Protein AF-A0A940V7H1-F1 (afdb_monomer)

Secondary structure (DSSP, 8-state):
-TTSS-TT---TT-HHHHHTTSHHHHHT-HHHHHHHHHHHHHHHHHHHHHHHHHHHHHT-GGGHHHHHHTTHHHHHHHHHHHHHHHHSHHHHHHTTTS---PPPP----

Foldseek 3Di:
DVVQADPVGDHPPDPVVVVCPDPVNLLPDPQNLLLLVQQLVVQLVVLVVVLVVLVVLVPDPVCVVVCVVVVSVVVSVVSVVVSVVSPDPVVSVVCRVPPGHRDDDPPDD

Mean predicted aligned error: 5.09 Å

Nearest PDB structures (foldseek):
  8e1u-assembly4_E-2  TM=9.907E-01  e=1.547E-07  Propionibacterium freudenreichii subsp. shermanii
  8e1u-assembly3_C  TM=9.940E-01  e=5.163E-07  Propionibacterium freudenreichii subsp. shermanii
  8e1u-assembly1_F-2  TM=9.970E-01  e=8.361E-07  Propionibacterium freudenreichii subsp. shermanii
  6k31-assembly1_A  TM=9.823E-01  e=6.978E-07  Actinomyces israelii
  8e1u-assembly3_D-2  TM=9.872E-01  e=8.361E-07  Propionibacterium freudenreichii subsp. shermanii

Solvent-accessible surface area (backbone atoms only — not comparable to full-atom values): 6320 Å² total; per-residue (Å²): 105,104,74,63,41,48,97,89,66,47,45,91,85,34,65,70,66,52,44,62,71,33,69,68,49,40,74,73,30,67,73,50,51,46,14,39,52,35,33,39,52,52,51,31,55,51,33,50,52,51,34,50,54,45,53,59,52,68,72,38,76,94,37,50,70,60,36,62,76,66,46,42,66,62,53,3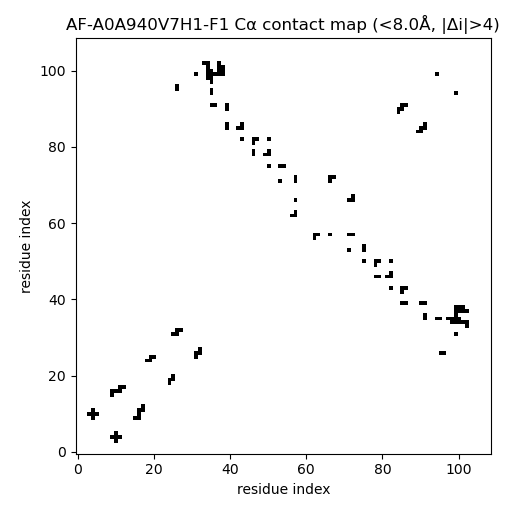9,54,52,37,50,53,49,31,54,47,44,68,32,68,67,46,56,59,68,42,66,93,58,90,52,30,84,65,75,77,81,71,90,126

Sequence (109 aa):
MARGRTSAGHGLHSEEVRYLFALESVLASDWYAARLDAKQRADAARSARGAAALGDFLRRPNNADVIARLGLAERHARTLVEQARVHSAAYRAGLVGTIGLQPLEEEDA

pLDDT: mean 93.4, std 10.11, range [35.78, 98.5]

Radius of gyration: 21.73 Å; Cα contacts (8 Å, |Δi|>4): 80; chains: 1; bounding box: 47×27×62 Å

Structure (mmCIF, N/CA/C/O backbone):
data_AF-A0A940V7H1-F1
#
_entry.id   AF-A0A940V7H1-F1
#
loop_
_atom_site.group_PDB
_atom_site.id
_atom_site.type_symbol
_atom_site.label_atom_id
_atom_site.label_alt_id
_atom_site.label_comp_id
_atom_site.label_asym_id
_atom_site.label_entity_id
_atom_site.label_seq_id
_atom_site.pdbx_PDB_ins_code
_atom_site.Cartn_x
_atom_site.Cartn_y
_atom_site.Cartn_z
_atom_site.occupancy
_atom_site.B_iso_or_equiv
_atom_site.auth_seq_id
_atom_site.auth_comp_id
_atom_site.auth_asym_id
_atom_site.auth_atom_id
_atom_site.pdbx_PDB_model_num
ATOM 1 N N . MET A 1 1 ? 16.185 12.287 -25.865 1.00 70.88 1 MET A N 1
ATOM 2 C CA . MET A 1 1 ? 16.166 13.354 -24.832 1.00 70.88 1 MET A CA 1
ATOM 3 C C . MET A 1 1 ? 17.572 13.563 -24.275 1.00 70.88 1 MET A C 1
ATOM 5 O O . MET A 1 1 ? 18.367 12.637 -24.397 1.00 70.88 1 MET A O 1
ATOM 9 N N . ALA A 1 2 ? 17.864 14.761 -23.740 1.00 86.31 2 ALA A N 1
ATOM 10 C CA . ALA A 1 2 ? 19.142 15.301 -23.220 1.00 86.31 2 ALA A CA 1
ATOM 11 C C . ALA A 1 2 ? 20.413 15.072 -24.070 1.00 86.31 2 ALA A C 1
ATOM 13 O O . ALA A 1 2 ? 21.060 16.031 -24.468 1.00 86.31 2 ALA A O 1
ATOM 14 N N . ARG A 1 3 ? 20.766 13.815 -24.360 1.00 89.19 3 ARG A N 1
ATOM 15 C CA . ARG A 1 3 ? 21.970 13.397 -25.104 1.00 89.19 3 ARG A CA 1
ATOM 16 C C . ARG A 1 3 ? 21.669 12.680 -26.426 1.00 89.19 3 ARG A C 1
ATOM 18 O O . ARG A 1 3 ? 22.580 12.240 -27.113 1.00 89.19 3 ARG A O 1
ATOM 25 N N . GLY A 1 4 ? 20.392 12.493 -26.764 1.00 90.50 4 GLY A N 1
ATOM 26 C CA . GLY A 1 4 ? 19.963 11.808 -27.996 1.00 90.50 4 GLY A CA 1
ATOM 27 C C . GLY A 1 4 ? 20.118 10.279 -27.981 1.00 90.50 4 GLY A C 1
ATOM 28 O O . GLY A 1 4 ? 19.539 9.613 -28.835 1.00 90.50 4 GLY A O 1
ATOM 29 N N . ARG A 1 5 ? 20.822 9.722 -26.989 1.00 92.19 5 ARG A N 1
ATOM 30 C CA . ARG A 1 5 ? 21.002 8.283 -26.749 1.00 92.19 5 ARG A CA 1
ATOM 31 C C . ARG A 1 5 ? 20.787 7.946 -25.273 1.00 92.19 5 ARG A C 1
ATOM 33 O O . ARG A 1 5 ? 20.912 8.826 -24.417 1.00 92.19 5 ARG A O 1
ATOM 40 N N . THR A 1 6 ? 20.468 6.687 -24.982 1.00 90.19 6 THR A N 1
ATOM 41 C CA . THR A 1 6 ? 20.459 6.148 -23.611 1.00 90.19 6 THR A CA 1
ATOM 42 C C . THR A 1 6 ? 21.889 6.003 -23.073 1.00 90.19 6 THR A C 1
ATOM 44 O O . THR A 1 6 ? 22.856 6.119 -23.828 1.00 90.19 6 THR A O 1
ATOM 47 N N . SER A 1 7 ? 22.051 5.731 -21.774 1.00 90.88 7 SER A N 1
ATOM 48 C CA . SER A 1 7 ? 23.362 5.413 -21.176 1.00 90.88 7 SER A CA 1
ATOM 49 C C . SER A 1 7 ? 24.013 4.172 -21.795 1.00 90.88 7 SER A C 1
ATOM 51 O O . SER A 1 7 ? 25.231 4.120 -21.910 1.00 90.88 7 SER A O 1
ATOM 53 N N . ALA A 1 8 ? 23.202 3.219 -22.257 1.00 91.19 8 ALA A N 1
ATOM 54 C CA . ALA A 1 8 ? 23.635 2.033 -22.995 1.00 91.19 8 ALA A CA 1
ATOM 55 C C . ALA A 1 8 ? 23.870 2.290 -24.503 1.00 91.19 8 ALA A C 1
ATOM 57 O O . ALA A 1 8 ? 24.163 1.367 -25.252 1.00 91.19 8 ALA A O 1
ATOM 58 N N . GLY A 1 9 ? 23.745 3.536 -24.977 1.00 92.94 9 GLY A N 1
ATOM 59 C CA . GLY A 1 9 ? 24.070 3.924 -26.356 1.00 92.94 9 GLY A CA 1
ATOM 60 C C . GLY A 1 9 ? 22.944 3.759 -27.386 1.00 92.94 9 GLY A C 1
ATOM 61 O O . GLY A 1 9 ? 23.123 4.153 -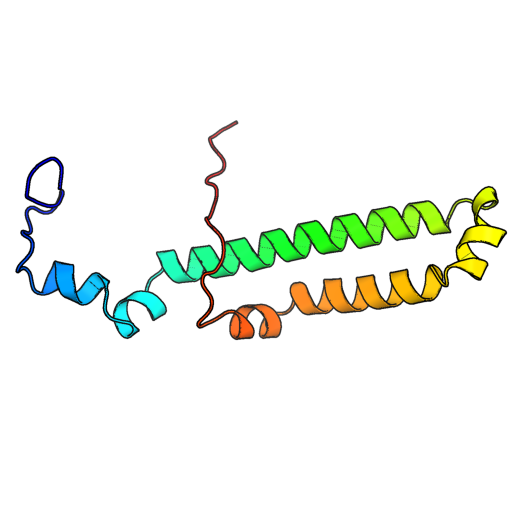28.546 1.00 92.94 9 GLY A O 1
ATOM 62 N N . HIS A 1 10 ? 21.776 3.256 -26.980 1.00 92.44 10 HIS A N 1
ATOM 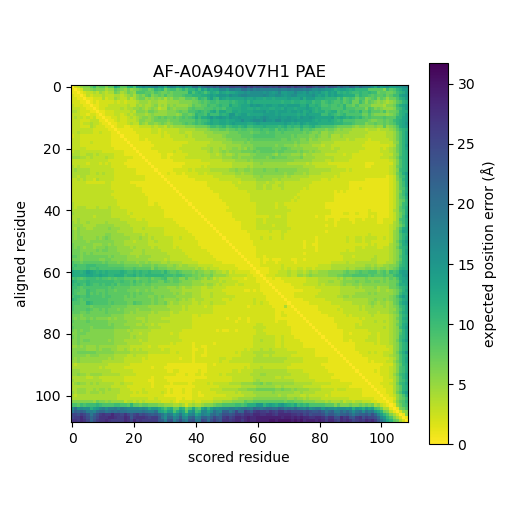63 C CA . HIS A 1 10 ? 20.629 3.050 -27.867 1.00 92.44 10 HIS A CA 1
ATOM 64 C C . HIS A 1 10 ? 19.951 4.369 -28.272 1.00 92.44 10 HIS A C 1
ATOM 66 O O . HIS A 1 10 ? 19.850 5.313 -27.483 1.00 92.44 10 HIS A O 1
ATOM 72 N N . GLY A 1 11 ? 19.474 4.423 -29.519 1.00 91.19 11 GLY A N 1
ATOM 73 C CA . GLY A 1 11 ? 18.660 5.518 -30.059 1.00 91.19 11 GLY A CA 1
ATOM 74 C C . GLY A 1 11 ? 17.154 5.230 -29.997 1.00 91.19 11 GLY A C 1
ATOM 75 O O . GLY A 1 11 ? 16.730 4.173 -29.548 1.00 91.19 11 GLY A O 1
ATOM 76 N N . LEU A 1 12 ? 16.329 6.155 -30.499 1.00 88.06 12 LEU A N 1
ATOM 77 C CA . LEU A 1 12 ? 14.858 6.051 -30.437 1.00 88.06 12 LEU A CA 1
ATOM 78 C C . LEU A 1 12 ? 14.265 4.875 -31.244 1.00 88.06 12 LEU A C 1
ATOM 80 O O . LEU A 1 12 ? 13.170 4.402 -30.949 1.00 88.06 12 LEU A O 1
ATOM 84 N N . HIS A 1 13 ? 14.972 4.419 -32.277 1.00 91.50 13 HIS A N 1
ATOM 85 C CA . HIS A 1 13 ? 14.535 3.324 -33.149 1.00 91.50 13 HIS A CA 1
ATOM 86 C C . HIS A 1 13 ? 15.075 1.951 -32.724 1.00 91.50 13 HIS A C 1
ATOM 88 O O . HIS A 1 13 ? 14.839 0.981 -33.431 1.00 91.50 13 HIS A O 1
ATOM 94 N N . SER A 1 14 ? 15.787 1.864 -31.596 1.00 94.31 14 SER A N 1
ATOM 95 C CA . SER A 1 14 ? 16.240 0.582 -31.049 1.00 94.31 14 SER A CA 1
ATOM 96 C C . SER A 1 14 ? 15.040 -0.258 -30.612 1.00 94.31 14 SER A C 1
ATOM 98 O O . SER A 1 14 ? 14.150 0.230 -29.908 1.00 94.31 14 SER A O 1
ATOM 100 N N . GLU A 1 15 ? 15.020 -1.517 -31.045 1.00 94.75 15 GLU A N 1
ATOM 101 C CA . GLU A 1 15 ? 13.990 -2.485 -30.666 1.00 94.75 15 GLU A CA 1
ATOM 102 C C . GLU A 1 15 ? 14.036 -2.762 -29.165 1.00 94.75 15 GLU A C 1
ATOM 104 O O . GLU A 1 15 ? 12.991 -2.828 -28.525 1.00 94.75 15 GLU A O 1
ATOM 109 N N . GLU A 1 16 ? 15.235 -2.795 -28.583 1.00 91.25 16 GLU A N 1
ATOM 110 C CA . GLU A 1 16 ? 15.453 -2.970 -27.150 1.00 91.25 16 GLU A CA 1
ATOM 111 C C . GLU A 1 16 ? 14.783 -1.847 -26.354 1.00 91.25 16 GLU A C 1
ATOM 113 O O . GLU A 1 16 ? 14.027 -2.110 -25.422 1.00 91.25 16 GLU A O 1
ATOM 118 N N . VAL A 1 17 ? 14.986 -0.586 -26.760 1.00 92.06 17 VAL A N 1
ATOM 119 C CA . VAL A 1 17 ? 14.347 0.565 -26.101 1.00 92.06 17 VAL A CA 1
ATOM 120 C C . VAL A 1 17 ? 12.83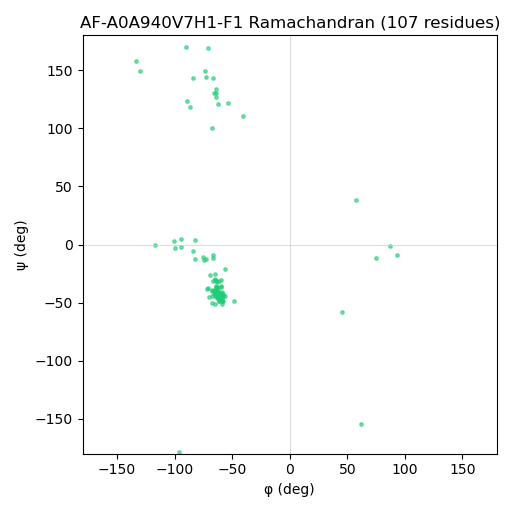3 0.521 -26.257 1.00 92.06 17 VAL A C 1
ATOM 122 O O . VAL A 1 17 ? 12.126 0.858 -25.314 1.00 92.06 17 VAL A O 1
ATOM 125 N N . ARG A 1 18 ? 12.316 0.109 -27.419 1.00 94.31 18 ARG A N 1
ATOM 126 C CA . ARG A 1 18 ? 10.868 -0.012 -27.647 1.00 94.31 18 ARG A CA 1
ATOM 127 C C . ARG A 1 18 ? 10.248 -1.131 -26.819 1.00 94.31 18 ARG A C 1
ATOM 129 O O . ARG A 1 18 ? 9.157 -0.943 -26.285 1.00 94.31 18 ARG A O 1
ATOM 136 N N . TYR A 1 19 ? 10.947 -2.253 -26.681 1.00 95.38 19 TYR A N 1
ATOM 137 C CA . TYR A 1 19 ? 10.472 -3.407 -25.928 1.00 95.38 19 TYR A CA 1
ATOM 138 C C . TYR A 1 19 ? 10.309 -3.103 -24.435 1.00 95.38 19 TYR A C 1
ATOM 140 O O . TYR A 1 19 ? 9.365 -3.598 -23.832 1.00 95.38 19 TYR A O 1
ATOM 148 N N . LEU A 1 20 ? 11.112 -2.197 -23.859 1.00 93.81 20 LEU A N 1
ATOM 149 C CA . LEU A 1 20 ? 10.937 -1.732 -22.470 1.00 93.81 20 LEU A CA 1
ATOM 150 C C . LEU A 1 20 ? 9.542 -1.144 -22.177 1.00 93.81 20 LEU A C 1
ATOM 152 O O . LEU A 1 20 ? 9.139 -1.074 -21.018 1.00 93.81 20 LEU A O 1
ATOM 156 N N . PHE A 1 21 ? 8.815 -0.709 -23.211 1.00 94.62 21 PHE A N 1
ATOM 157 C CA . PHE A 1 21 ? 7.463 -0.155 -23.103 1.00 94.62 21 PHE A CA 1
ATOM 158 C C . PHE A 1 21 ? 6.366 -1.173 -23.450 1.00 94.62 21 PHE A C 1
ATOM 160 O O . PHE A 1 21 ? 5.184 -0.841 -23.352 1.00 94.62 21 PHE A O 1
ATOM 167 N N . ALA A 1 22 ? 6.727 -2.393 -23.859 1.00 96.56 22 ALA A N 1
ATOM 168 C CA . ALA A 1 22 ? 5.767 -3.468 -24.070 1.00 96.56 22 ALA A CA 1
ATOM 169 C C . ALA A 1 22 ? 5.142 -3.886 -22.734 1.00 96.56 22 ALA A C 1
ATOM 171 O O . ALA A 1 22 ? 5.818 -3.924 -21.702 1.00 96.56 22 ALA A O 1
ATOM 172 N N . LEU A 1 23 ? 3.851 -4.222 -22.751 1.00 96.50 23 LEU A N 1
ATOM 173 C CA . LEU A 1 23 ? 3.113 -4.591 -21.542 1.00 96.50 23 LEU A CA 1
ATOM 174 C C . LEU A 1 23 ? 3.769 -5.783 -20.836 1.00 96.50 23 LEU A C 1
ATOM 176 O O . LEU A 1 23 ? 3.935 -5.775 -19.620 1.00 96.50 23 LEU A O 1
ATOM 180 N N . GLU A 1 24 ? 4.183 -6.778 -21.610 1.00 96.81 24 GLU A N 1
ATOM 181 C CA . GLU A 1 24 ? 4.846 -7.991 -21.147 1.00 96.81 24 GLU A CA 1
ATOM 182 C C . GLU A 1 24 ? 6.169 -7.657 -20.454 1.00 96.81 24 GLU A C 1
ATOM 184 O O . GLU A 1 24 ? 6.436 -8.151 -19.359 1.00 96.81 24 GLU A O 1
ATOM 189 N N . SER A 1 25 ? 6.962 -6.759 -21.051 1.00 97.00 25 SER A N 1
ATOM 190 C CA . SER A 1 25 ? 8.221 -6.303 -20.460 1.00 97.00 25 SER A CA 1
ATOM 191 C C . SER A 1 25 ? 7.994 -5.552 -19.152 1.00 97.00 25 SER A C 1
ATOM 193 O O . SER A 1 25 ? 8.786 -5.706 -18.226 1.00 97.00 25 SER A O 1
ATOM 195 N N . VAL A 1 26 ? 6.938 -4.739 -19.057 1.00 97.31 26 VAL A N 1
ATOM 196 C CA . VAL A 1 26 ? 6.601 -4.012 -17.826 1.00 97.31 26 VAL A CA 1
ATOM 197 C C . VAL A 1 26 ? 6.163 -4.989 -16.736 1.00 97.31 26 VAL A C 1
ATOM 199 O O . VAL A 1 26 ? 6.707 -4.952 -15.635 1.00 97.31 26 VAL A O 1
ATOM 202 N N . LEU A 1 27 ? 5.223 -5.890 -17.035 1.00 97.25 27 LEU A N 1
ATOM 203 C CA . LEU A 1 27 ? 4.679 -6.838 -16.059 1.00 97.25 27 LEU A CA 1
ATOM 204 C C . LEU A 1 27 ? 5.734 -7.816 -15.525 1.00 97.25 27 LEU A C 1
ATOM 206 O O . LEU A 1 27 ? 5.654 -8.203 -14.361 1.00 97.25 27 LEU A O 1
ATOM 210 N N . ALA A 1 28 ? 6.716 -8.187 -16.349 1.00 96.81 28 ALA A N 1
ATOM 211 C CA . ALA A 1 28 ? 7.814 -9.073 -15.967 1.00 96.81 28 ALA A CA 1
ATOM 212 C C . ALA A 1 28 ? 8.984 -8.357 -15.265 1.00 96.81 28 ALA A C 1
ATOM 214 O O . ALA A 1 28 ? 9.931 -9.015 -14.845 1.00 96.81 28 ALA A O 1
ATOM 215 N N . SER A 1 29 ? 8.960 -7.025 -15.168 1.00 97.12 29 SER A N 1
AT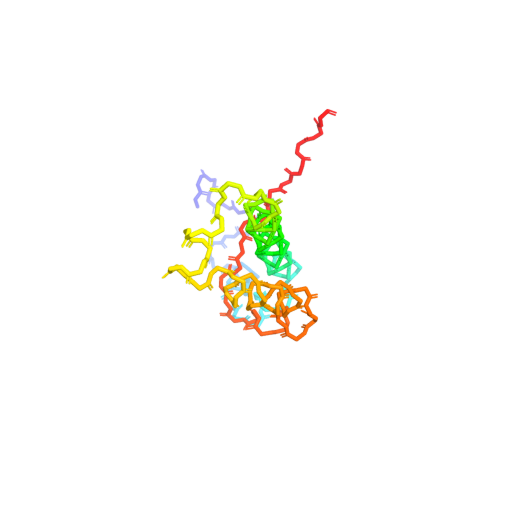OM 216 C CA . SER A 1 29 ? 10.091 -6.258 -14.644 1.00 97.12 29 SER A CA 1
ATOM 217 C C . SER A 1 29 ? 10.120 -6.163 -13.117 1.00 97.12 29 SER A C 1
ATOM 219 O O . SER A 1 29 ? 9.098 -5.944 -12.459 1.00 97.12 29 SER A O 1
ATOM 221 N N . ASP A 1 30 ? 11.330 -6.202 -12.556 1.00 97.25 30 ASP A N 1
ATOM 222 C CA . ASP A 1 30 ? 11.551 -6.026 -11.117 1.00 97.25 30 ASP A CA 1
ATOM 223 C C . ASP A 1 30 ? 11.135 -4.633 -10.633 1.00 97.25 30 ASP A C 1
ATOM 225 O O . ASP A 1 30 ? 10.565 -4.484 -9.551 1.00 97.25 30 ASP A O 1
ATOM 229 N N . TRP A 1 31 ? 11.356 -3.593 -11.449 1.00 96.56 31 TRP A N 1
ATOM 230 C CA . TRP A 1 31 ? 10.968 -2.228 -11.088 1.00 96.56 31 TRP A CA 1
ATOM 231 C C . TRP A 1 31 ? 9.448 -2.098 -10.942 1.00 96.56 31 TRP A C 1
ATOM 233 O O . TRP A 1 31 ? 8.972 -1.374 -10.065 1.00 96.56 31 TRP A O 1
ATOM 243 N N . TYR A 1 32 ? 8.668 -2.810 -11.761 1.00 98.00 32 TYR A N 1
ATOM 244 C CA . TYR A 1 32 ? 7.215 -2.829 -11.639 1.00 98.00 32 TYR A CA 1
ATOM 245 C C . TYR A 1 32 ? 6.779 -3.589 -10.385 1.00 98.00 32 TYR A C 1
ATOM 247 O O . TYR A 1 32 ? 5.964 -3.077 -9.612 1.00 98.00 32 TYR A O 1
ATOM 255 N N . ALA A 1 33 ? 7.371 -4.759 -10.123 1.00 97.81 33 ALA A N 1
ATOM 256 C CA . ALA A 1 33 ? 7.122 -5.516 -8.898 1.00 97.81 33 ALA A CA 1
ATOM 257 C C . ALA A 1 33 ? 7.405 -4.675 -7.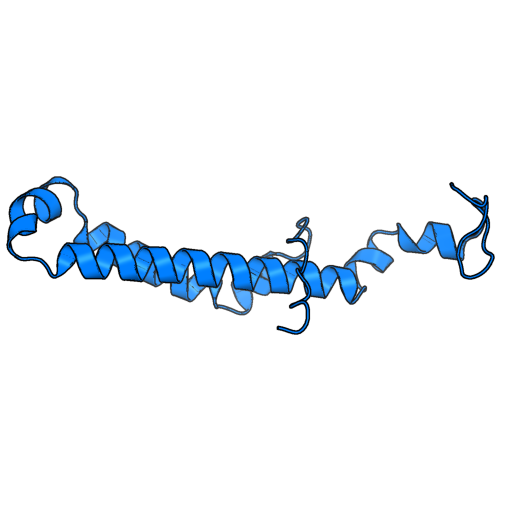638 1.00 97.81 33 ALA A C 1
ATOM 259 O O . ALA A 1 33 ? 6.549 -4.591 -6.752 1.00 97.81 33 ALA A O 1
ATOM 260 N N . ALA A 1 34 ? 8.525 -3.945 -7.614 1.00 97.94 34 ALA A N 1
ATOM 261 C CA . ALA A 1 34 ? 8.895 -3.054 -6.517 1.00 97.94 34 ALA A CA 1
ATOM 262 C C . ALA A 1 34 ? 7.855 -1.947 -6.272 1.00 97.94 34 ALA A C 1
ATOM 264 O O . ALA A 1 34 ? 7.569 -1.609 -5.120 1.00 97.94 34 ALA A O 1
ATOM 265 N N . ARG A 1 35 ? 7.233 -1.405 -7.332 1.00 98.12 35 ARG A N 1
ATOM 266 C CA . ARG A 1 35 ? 6.154 -0.407 -7.203 1.00 98.12 35 ARG A CA 1
ATOM 267 C C . ARG A 1 35 ? 4.911 -0.977 -6.539 1.00 98.12 35 ARG A C 1
ATOM 269 O O . ARG A 1 35 ? 4.249 -0.296 -5.751 1.00 98.12 35 ARG A O 1
ATOM 276 N N . LEU A 1 36 ? 4.554 -2.208 -6.878 1.00 98.50 36 LEU A N 1
ATOM 277 C CA . LEU A 1 36 ? 3.396 -2.866 -6.290 1.00 98.50 36 LEU A CA 1
ATOM 278 C C . LEU A 1 36 ? 3.659 -3.243 -4.821 1.00 98.50 36 LEU A C 1
ATOM 280 O O . LEU A 1 36 ? 2.776 -3.070 -3.980 1.00 98.50 36 LEU A O 1
ATOM 284 N N . ASP A 1 37 ? 4.883 -3.661 -4.488 1.00 97.88 37 ASP A N 1
ATOM 285 C CA . ASP A 1 37 ? 5.289 -3.906 -3.098 1.00 97.88 37 ASP A CA 1
ATOM 286 C C . ASP A 1 37 ? 5.271 -2.609 -2.280 1.00 97.88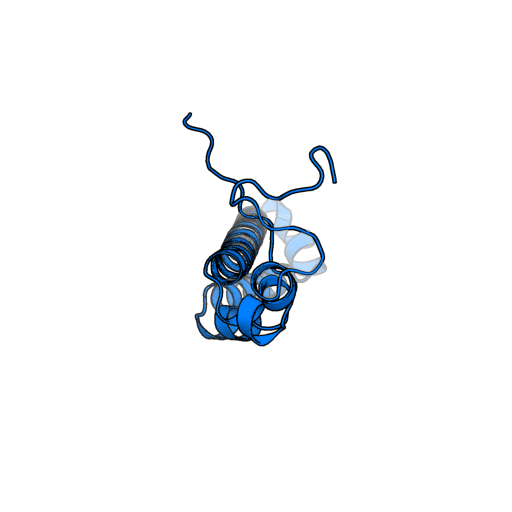 37 ASP A C 1
ATOM 288 O O . ASP A 1 37 ? 4.738 -2.572 -1.169 1.00 97.88 37 ASP A O 1
ATOM 292 N N . ALA A 1 38 ? 5.791 -1.512 -2.843 1.00 97.88 38 ALA A N 1
ATOM 293 C CA . ALA A 1 38 ? 5.737 -0.194 -2.218 1.00 97.88 38 ALA A CA 1
ATOM 294 C C . ALA A 1 38 ? 4.289 0.245 -1.954 1.00 97.88 38 ALA A C 1
ATOM 296 O O . ALA A 1 38 ? 3.984 0.763 -0.877 1.00 97.88 38 ALA A O 1
ATOM 297 N N . LYS A 1 39 ? 3.371 -0.019 -2.896 1.00 98.00 39 LYS A N 1
ATOM 298 C CA . LYS A 1 39 ? 1.942 0.272 -2.727 1.00 98.00 39 LYS A CA 1
ATOM 299 C C . LYS A 1 39 ? 1.345 -0.509 -1.561 1.00 98.00 39 LYS A C 1
ATOM 301 O O . LYS A 1 39 ? 0.687 0.093 -0.713 1.00 98.00 39 LYS A O 1
ATOM 306 N N . GLN A 1 40 ? 1.603 -1.815 -1.494 1.00 98.19 40 GLN A N 1
ATOM 307 C CA . GLN A 1 40 ? 1.120 -2.645 -0.394 1.00 98.19 40 GLN A CA 1
ATOM 308 C C . GLN A 1 40 ? 1.667 -2.166 0.955 1.00 98.19 40 GLN A C 1
ATOM 310 O O . GLN A 1 40 ? 0.887 -1.992 1.890 1.00 98.19 40 GLN A O 1
ATOM 315 N N . ARG A 1 41 ? 2.977 -1.895 1.057 1.00 97.06 41 ARG A N 1
ATOM 316 C CA . ARG A 1 41 ? 3.600 -1.387 2.292 1.00 97.06 41 ARG A CA 1
ATOM 317 C C . ARG A 1 41 ? 2.983 -0.065 2.745 1.00 97.06 41 ARG A C 1
ATOM 319 O O . ARG A 1 41 ? 2.662 0.092 3.921 1.00 97.06 41 ARG A O 1
ATOM 326 N N . ALA A 1 42 ? 2.773 0.873 1.823 1.00 96.62 42 ALA A N 1
ATOM 327 C CA . ALA A 1 42 ? 2.172 2.164 2.142 1.00 96.62 42 ALA A CA 1
ATOM 328 C C . ALA A 1 42 ? 0.720 2.031 2.625 1.00 96.62 42 ALA A C 1
ATOM 330 O O . ALA A 1 42 ? 0.333 2.670 3.609 1.00 96.62 42 ALA A O 1
ATOM 331 N N . ASP A 1 43 ? -0.077 1.178 1.976 1.00 97.31 43 ASP A N 1
ATOM 332 C CA . ASP A 1 43 ? -1.453 0.908 2.397 1.00 97.31 43 ASP A CA 1
ATOM 333 C C . ASP A 1 43 ? -1.497 0.215 3.762 1.00 97.31 43 ASP A C 1
ATOM 335 O O . ASP A 1 43 ? -2.295 0.594 4.623 1.00 97.31 43 ASP A O 1
ATOM 339 N N . ALA A 1 44 ? -0.612 -0.761 3.984 1.00 96.25 44 ALA A N 1
ATOM 340 C CA . ALA A 1 44 ? -0.474 -1.474 5.246 1.00 96.25 44 ALA A CA 1
ATOM 341 C C . ALA A 1 44 ? -0.155 -0.491 6.377 1.00 96.25 44 ALA A C 1
ATOM 343 O O . ALA A 1 44 ? -0.899 -0.420 7.358 1.00 96.25 44 ALA A O 1
ATOM 344 N N . ALA A 1 45 ? 0.862 0.352 6.188 1.00 95.94 45 ALA A N 1
ATOM 345 C CA . ALA A 1 45 ? 1.253 1.372 7.153 1.00 95.94 45 ALA A CA 1
ATOM 346 C C . ALA A 1 45 ? 0.123 2.380 7.420 1.00 95.94 45 ALA A C 1
ATOM 348 O O . ALA A 1 45 ? -0.139 2.741 8.569 1.00 95.94 45 ALA A O 1
ATOM 349 N N . ARG A 1 46 ? -0.588 2.828 6.376 1.00 95.88 46 ARG A N 1
ATOM 350 C CA . ARG A 1 46 ? -1.733 3.737 6.524 1.00 95.88 46 ARG A CA 1
ATOM 351 C C . ARG A 1 46 ? -2.875 3.091 7.309 1.00 95.88 46 ARG A C 1
ATOM 353 O O . ARG A 1 46 ? -3.427 3.740 8.197 1.00 95.88 46 ARG A O 1
ATOM 360 N N . SER A 1 47 ? -3.231 1.847 6.989 1.00 96.12 47 SER A N 1
ATOM 361 C CA . SER A 1 47 ? -4.314 1.125 7.669 1.00 96.12 47 SER A CA 1
ATOM 362 C C . SER A 1 47 ? -3.988 0.874 9.142 1.00 96.12 47 SER A C 1
ATOM 364 O O . SER A 1 47 ? -4.825 1.160 9.994 1.00 96.12 47 SER A O 1
ATOM 366 N N . ALA A 1 48 ? -2.748 0.478 9.450 1.00 95.38 48 ALA A N 1
ATOM 367 C CA . ALA A 1 48 ? -2.278 0.258 10.814 1.00 95.38 48 ALA A CA 1
ATOM 368 C C . ALA A 1 48 ? -2.333 1.542 11.655 1.00 95.38 48 ALA A C 1
ATOM 370 O O . ALA A 1 48 ? -2.833 1.520 12.778 1.00 95.38 48 ALA A O 1
ATOM 371 N N . ARG A 1 49 ? -1.908 2.688 11.097 1.00 96.12 49 ARG A N 1
ATOM 372 C CA . ARG A 1 49 ? -2.055 3.993 11.771 1.00 96.12 49 ARG A CA 1
ATOM 373 C C . ARG A 1 49 ? -3.519 4.337 12.048 1.00 96.12 49 ARG A C 1
ATOM 375 O O . ARG A 1 49 ? -3.832 4.836 13.124 1.00 96.12 49 ARG A O 1
ATOM 382 N N . GLY A 1 50 ? -4.414 4.065 11.097 1.00 95.31 50 GLY A N 1
ATOM 383 C CA . GLY A 1 50 ? -5.851 4.290 11.265 1.00 95.31 50 GLY A CA 1
ATOM 384 C C . GLY A 1 50 ? -6.471 3.407 12.351 1.00 95.31 50 GLY A C 1
ATOM 385 O O . GLY A 1 50 ? -7.225 3.907 13.186 1.00 95.31 50 GLY A O 1
ATOM 386 N N . ALA A 1 51 ? -6.118 2.119 12.370 1.00 95.69 51 ALA A N 1
ATOM 387 C CA . ALA A 1 51 ? -6.555 1.176 13.396 1.00 95.69 51 ALA A CA 1
ATOM 388 C C . ALA A 1 51 ? -6.068 1.605 14.785 1.00 95.69 51 ALA A C 1
ATOM 390 O O . ALA A 1 51 ? -6.878 1.715 15.701 1.00 95.69 51 ALA A O 1
ATOM 391 N N . ALA A 1 52 ? -4.780 1.938 14.920 1.00 96.12 52 ALA A N 1
ATOM 392 C CA . ALA A 1 52 ? -4.204 2.413 16.175 1.00 96.12 52 ALA A CA 1
ATOM 393 C C . ALA A 1 52 ? -4.902 3.686 16.678 1.00 96.12 52 ALA A C 1
ATOM 395 O O . ALA A 1 52 ? -5.356 3.726 17.817 1.00 96.12 52 ALA A O 1
ATOM 396 N N . ALA A 1 53 ? -5.084 4.693 15.816 1.00 95.94 53 ALA A N 1
ATOM 397 C CA . ALA A 1 53 ? -5.743 5.943 16.195 1.00 95.94 53 ALA A CA 1
ATOM 398 C C . ALA A 1 53 ? -7.198 5.734 16.657 1.00 95.94 53 ALA A C 1
ATOM 400 O O . ALA A 1 53 ? -7.628 6.330 17.647 1.00 95.94 53 ALA A O 1
ATOM 401 N N . LEU A 1 54 ? -7.959 4.875 15.970 1.00 95.88 54 LEU A N 1
ATOM 402 C CA . LEU A 1 54 ? -9.318 4.523 16.390 1.00 95.88 54 LEU A CA 1
ATOM 403 C C . LEU A 1 54 ? -9.314 3.731 17.700 1.00 95.88 54 LEU A C 1
ATOM 405 O O . LEU A 1 54 ? -10.093 4.050 18.595 1.00 95.88 54 LEU A O 1
ATOM 409 N N . GLY A 1 55 ? -8.424 2.749 17.847 1.00 96.25 55 GLY A N 1
ATOM 410 C CA . GLY A 1 55 ? -8.269 1.984 19.082 1.00 96.25 55 GLY A CA 1
ATOM 411 C C . GLY A 1 55 ? -7.932 2.878 20.276 1.00 96.25 55 GLY A C 1
ATOM 412 O O . GLY A 1 55 ? -8.526 2.737 21.342 1.00 96.25 55 GLY A O 1
ATOM 413 N N . ASP A 1 56 ? -7.034 3.844 20.093 1.00 96.88 56 ASP A N 1
ATOM 414 C CA . ASP A 1 56 ? -6.661 4.825 21.113 1.00 96.88 56 ASP A CA 1
ATOM 415 C C . ASP A 1 56 ? -7.836 5.720 21.502 1.00 96.88 56 ASP A C 1
ATOM 417 O O . ASP A 1 56 ? -8.021 6.013 22.683 1.00 96.88 56 ASP A O 1
ATOM 421 N N . PHE A 1 57 ? -8.647 6.139 20.528 1.00 96.62 57 PHE A N 1
ATOM 422 C CA . PHE A 1 57 ? -9.848 6.931 20.779 1.00 96.62 57 PHE A CA 1
ATOM 423 C C . PHE A 1 57 ? -10.908 6.135 21.553 1.00 96.62 57 PHE A C 1
ATOM 425 O O . PHE A 1 57 ? -11.529 6.682 22.466 1.00 96.62 57 PHE A O 1
ATOM 432 N N . LEU A 1 58 ? -11.085 4.851 21.219 1.00 96.00 58 LEU A N 1
ATOM 433 C CA . LEU A 1 58 ? -12.060 3.955 21.847 1.00 96.00 58 LEU A CA 1
ATOM 434 C C . LEU A 1 58 ? -11.747 3.645 23.316 1.00 96.00 58 LEU A C 1
ATOM 436 O O . LEU A 1 58 ? -12.666 3.445 24.103 1.00 96.00 58 LEU A O 1
ATOM 440 N N . ARG A 1 59 ? -10.465 3.607 23.701 1.00 96.00 59 ARG A N 1
ATOM 441 C CA . ARG A 1 59 ? -10.052 3.285 25.080 1.00 96.00 59 ARG A CA 1
ATOM 442 C C . ARG A 1 59 ? -10.278 4.419 26.080 1.00 96.00 59 ARG A C 1
ATOM 444 O O . ARG A 1 59 ? -10.131 4.196 27.279 1.00 96.00 59 ARG A O 1
ATOM 451 N N . ARG A 1 60 ? -10.596 5.636 25.625 1.00 96.31 60 ARG A N 1
ATOM 452 C CA . ARG A 1 60 ? -10.783 6.778 26.528 1.00 96.31 60 ARG A CA 1
ATOM 453 C C . ARG A 1 60 ? -12.231 6.806 27.037 1.00 96.31 60 ARG A C 1
ATOM 455 O O . ARG A 1 60 ? -13.143 6.975 26.229 1.00 96.31 60 ARG A O 1
ATOM 462 N N . PRO A 1 61 ? -12.471 6.687 28.355 1.00 91.75 61 PRO A N 1
ATOM 463 C CA . PRO A 1 61 ? -13.828 6.578 28.896 1.00 91.75 61 PRO A CA 1
ATOM 464 C C . PRO A 1 61 ? -14.667 7.843 28.669 1.00 91.75 61 PRO A C 1
ATOM 466 O O . PRO A 1 61 ? -15.874 7.756 28.474 1.00 91.75 61 PRO A O 1
ATOM 469 N N . ASN A 1 62 ? -14.032 9.017 28.605 1.00 95.94 62 ASN A N 1
ATOM 470 C CA . ASN A 1 62 ? -14.693 10.292 28.306 1.00 95.94 62 ASN A CA 1
ATOM 471 C C . ASN A 1 62 ? -15.246 10.393 26.870 1.00 95.94 62 ASN A C 1
ATOM 473 O O . ASN A 1 62 ? -15.966 11.339 26.566 1.00 95.94 62 ASN A O 1
ATOM 477 N N . ASN A 1 63 ? -14.927 9.439 25.993 1.00 95.88 63 ASN A N 1
ATOM 478 C CA . ASN A 1 63 ? -15.421 9.408 24.621 1.00 95.88 63 ASN A CA 1
ATOM 479 C C . ASN A 1 63 ? -16.684 8.545 24.451 1.00 95.88 63 ASN A C 1
ATOM 481 O O . ASN A 1 63 ? -17.192 8.478 23.333 1.00 95.88 63 ASN A O 1
ATOM 485 N N . ALA A 1 64 ? -17.192 7.889 25.504 1.00 94.56 64 ALA A N 1
ATOM 486 C CA . ALA A 1 64 ? -18.261 6.883 25.418 1.00 94.56 64 ALA A CA 1
ATOM 487 C C . ALA A 1 64 ? -19.479 7.334 24.585 1.00 94.56 64 ALA A C 1
ATOM 489 O O . ALA A 1 64 ? -19.881 6.631 23.655 1.00 94.56 64 ALA A O 1
ATOM 490 N N . ASP A 1 65 ? -19.993 8.540 24.834 1.00 96.38 65 ASP A N 1
ATOM 491 C CA . ASP A 1 65 ? -21.149 9.088 24.112 1.00 96.38 65 ASP A CA 1
ATOM 492 C C . ASP A 1 65 ? -20.870 9.266 22.614 1.00 96.38 65 ASP A C 1
ATOM 494 O O . ASP A 1 65 ? -21.695 8.949 21.755 1.00 96.38 65 ASP A O 1
ATOM 498 N N . VAL A 1 66 ? -19.674 9.750 22.272 1.00 96.06 66 VAL A N 1
ATOM 499 C CA . VAL A 1 66 ? -19.255 9.958 20.880 1.00 96.06 66 VAL A CA 1
ATOM 500 C C . VAL A 1 66 ? -19.003 8.621 20.186 1.00 96.06 66 VAL A C 1
ATOM 502 O O . VAL A 1 66 ? -19.366 8.462 19.020 1.00 96.06 66 VAL A O 1
ATOM 505 N N . ILE A 1 67 ? -18.419 7.654 20.899 1.00 96.88 67 ILE A N 1
ATOM 506 C CA . ILE A 1 67 ? -18.170 6.294 20.411 1.00 96.88 67 ILE A CA 1
ATOM 507 C C . ILE A 1 67 ? -19.484 5.627 20.013 1.00 96.88 67 ILE A C 1
ATOM 509 O O . ILE A 1 67 ? -19.570 5.094 18.904 1.00 96.88 67 ILE A O 1
ATOM 513 N N . ALA A 1 68 ? -20.495 5.697 20.885 1.00 95.81 68 ALA A N 1
ATOM 514 C CA . ALA A 1 68 ? -21.819 5.147 20.626 1.00 95.81 68 ALA A CA 1
ATOM 515 C C . ALA A 1 68 ? -22.511 5.884 19.471 1.00 95.81 68 ALA A C 1
ATOM 517 O O . ALA A 1 68 ? -22.919 5.255 18.495 1.00 95.81 68 ALA A O 1
ATOM 518 N N . ARG A 1 69 ? -22.562 7.223 19.523 1.00 97.25 69 ARG A N 1
ATOM 519 C CA . ARG A 1 69 ? -23.242 8.053 18.514 1.00 97.25 69 ARG A CA 1
ATOM 520 C C . ARG A 1 69 ? -22.688 7.872 17.100 1.00 97.25 69 ARG A C 1
ATOM 522 O O . ARG A 1 69 ? -23.444 7.958 16.139 1.00 97.25 69 ARG A O 1
ATOM 529 N N . LEU A 1 70 ? -21.379 7.662 16.962 1.00 96.44 70 LEU A N 1
ATOM 530 C CA . LEU A 1 70 ? -20.713 7.528 15.662 1.00 96.44 70 LEU A CA 1
ATOM 531 C C . LEU A 1 70 ? -20.426 6.069 15.262 1.00 96.44 70 LEU A C 1
ATOM 533 O O . LEU A 1 70 ? -19.775 5.846 14.237 1.00 96.44 70 LEU A O 1
ATOM 537 N N . GLY A 1 71 ? -20.848 5.083 16.063 1.00 96.44 71 GLY A N 1
ATOM 538 C CA . GLY A 1 71 ? -20.614 3.661 15.782 1.00 96.44 71 GLY A CA 1
ATOM 539 C C . GLY A 1 71 ? -19.129 3.309 15.637 1.00 96.44 71 GLY A C 1
ATOM 540 O O . GLY A 1 71 ? -18.740 2.534 14.759 1.00 96.44 71 GLY A O 1
ATOM 541 N N . LEU A 1 72 ? -18.257 3.922 16.447 1.00 95.94 72 LEU A N 1
ATOM 542 C CA . LEU A 1 72 ? -16.806 3.837 16.224 1.00 95.94 72 LEU A CA 1
ATOM 543 C C . LEU A 1 72 ? -16.232 2.444 16.491 1.00 95.94 72 LEU A C 1
ATOM 545 O O . LEU A 1 72 ? -15.234 2.082 15.870 1.00 95.94 72 LEU A O 1
ATOM 549 N N . ALA A 1 73 ? -16.868 1.650 17.356 1.00 94.62 73 ALA A N 1
ATOM 550 C CA . ALA A 1 73 ? -16.455 0.273 17.620 1.00 94.62 73 ALA A CA 1
ATOM 551 C C . ALA A 1 73 ? -16.564 -0.603 16.359 1.00 94.62 73 ALA A C 1
ATOM 553 O O . ALA A 1 73 ? -15.618 -1.299 15.995 1.00 94.62 73 ALA A O 1
ATOM 554 N N . GLU A 1 74 ? -17.679 -0.501 15.632 1.00 95.25 74 GLU A N 1
ATOM 555 C CA . GLU A 1 74 ? -17.884 -1.230 14.376 1.00 95.25 74 GLU A CA 1
ATOM 556 C C . GLU A 1 74 ? -16.935 -0.732 13.277 1.00 95.25 74 GLU A C 1
ATOM 558 O O . GLU A 1 74 ? -16.364 -1.515 12.516 1.00 95.25 74 GLU A O 1
ATOM 563 N N . ARG A 1 75 ? -16.716 0.587 13.197 1.00 94.88 75 ARG A N 1
ATOM 564 C CA . ARG A 1 75 ? -15.737 1.163 12.263 1.00 94.88 75 ARG A CA 1
ATOM 565 C C . ARG A 1 75 ? -14.331 0.636 12.534 1.00 94.88 75 ARG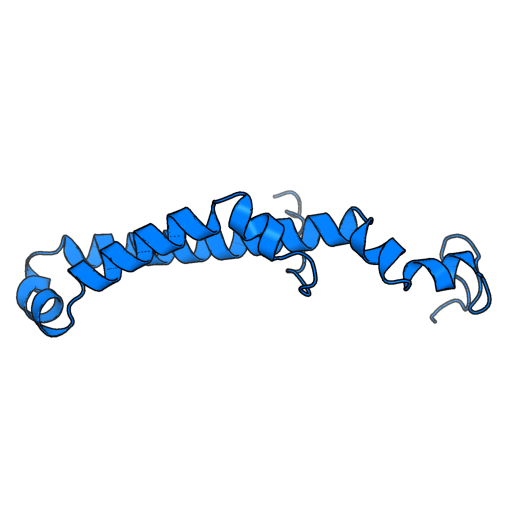 A C 1
ATOM 567 O O . ARG A 1 75 ? -13.663 0.244 11.585 1.00 94.88 75 ARG A O 1
ATOM 574 N N . HIS A 1 76 ? -13.917 0.566 13.797 1.00 96.25 76 HIS A N 1
ATOM 575 C CA . HIS A 1 76 ? -12.626 0.002 14.184 1.00 96.25 76 HIS A CA 1
ATOM 576 C C . HIS A 1 76 ? -12.511 -1.480 13.806 1.00 96.25 76 HIS A C 1
ATOM 578 O O . HIS A 1 76 ? -11.514 -1.869 13.200 1.00 96.25 76 HIS A O 1
ATOM 584 N N . ALA A 1 77 ? -13.549 -2.287 14.057 1.00 96.12 77 ALA A N 1
ATOM 585 C CA . ALA A 1 77 ? -13.572 -3.691 13.642 1.00 96.12 77 ALA A CA 1
ATOM 586 C C . ALA A 1 77 ? -13.396 -3.845 12.118 1.00 96.12 77 ALA A C 1
ATOM 588 O O . ALA A 1 77 ? -12.569 -4.637 11.668 1.00 96.12 77 ALA A O 1
ATOM 589 N N . ARG A 1 78 ? -14.092 -3.029 11.314 1.00 95.44 78 ARG A N 1
ATOM 590 C CA . ARG A 1 78 ? -13.910 -3.005 9.851 1.00 95.44 78 ARG A CA 1
ATOM 591 C C . ARG A 1 78 ? -12.504 -2.573 9.443 1.00 95.44 78 ARG A C 1
ATOM 593 O O . ARG A 1 78 ? -11.935 -3.158 8.529 1.00 95.44 78 ARG A O 1
ATOM 600 N N . THR A 1 79 ? -11.920 -1.586 10.122 1.00 94.81 79 THR A N 1
ATOM 601 C CA . THR A 1 79 ? -10.539 -1.158 9.855 1.00 94.81 79 THR A CA 1
ATOM 602 C C . THR A 1 79 ? -9.533 -2.279 10.121 1.00 94.81 79 THR A C 1
ATOM 604 O O . THR A 1 79 ? -8.605 -2.432 9.334 1.00 94.81 79 THR A O 1
ATOM 607 N N . LEU A 1 80 ? -9.731 -3.097 11.160 1.00 96.19 80 LEU A N 1
ATOM 608 C CA . LEU A 1 80 ? -8.876 -4.259 11.430 1.00 96.19 80 LEU A CA 1
ATOM 609 C C . LEU A 1 80 ? -8.997 -5.339 10.344 1.00 96.19 80 LEU A C 1
ATOM 611 O O . LEU A 1 80 ? -7.985 -5.895 9.919 1.00 96.19 80 LEU A O 1
ATOM 615 N N . VAL A 1 81 ? -10.211 -5.598 9.846 1.00 96.94 81 VAL A N 1
ATOM 616 C CA . VAL A 1 81 ? -10.433 -6.517 8.713 1.00 96.94 81 VAL A CA 1
ATOM 617 C C . VAL A 1 81 ? -9.731 -6.008 7.452 1.00 96.94 81 VAL A C 1
ATOM 619 O O . VAL A 1 81 ? -9.013 -6.760 6.795 1.00 96.94 81 VAL A O 1
ATOM 622 N N . GLU A 1 82 ? -9.875 -4.720 7.139 1.00 94.25 82 GLU A N 1
ATOM 623 C CA . GLU A 1 82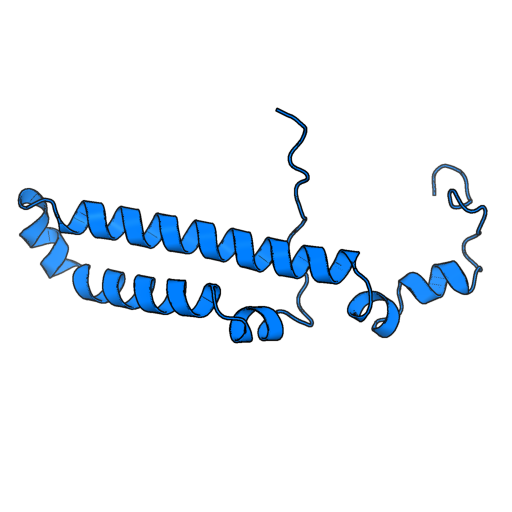 ? -9.194 -4.106 5.996 1.00 94.25 82 GLU A CA 1
ATOM 624 C C . GLU A 1 82 ? -7.671 -4.120 6.147 1.00 94.25 82 GLU A C 1
ATOM 626 O O . GLU A 1 82 ? -6.962 -4.414 5.186 1.00 94.25 82 GLU A O 1
ATOM 631 N N . GLN A 1 83 ? -7.154 -3.868 7.352 1.00 95.69 83 GLN A N 1
ATOM 632 C CA . GLN A 1 83 ? -5.725 -3.974 7.636 1.00 95.69 83 GLN A CA 1
ATOM 633 C C . GLN A 1 83 ? -5.214 -5.390 7.348 1.00 95.69 83 GLN A C 1
ATOM 635 O O . GLN A 1 83 ? -4.200 -5.539 6.664 1.00 95.69 83 GLN A O 1
ATOM 640 N N . ALA A 1 84 ? -5.915 -6.428 7.815 1.00 96.44 84 ALA A N 1
ATOM 641 C CA . ALA A 1 84 ? -5.548 -7.817 7.541 1.00 96.44 84 ALA A CA 1
ATOM 642 C C . ALA A 1 84 ? -5.600 -8.136 6.037 1.00 96.44 84 ALA A C 1
ATOM 644 O O . ALA A 1 84 ? -4.676 -8.747 5.498 1.00 96.44 84 ALA A O 1
ATOM 645 N N . ARG A 1 85 ? -6.636 -7.656 5.334 1.00 97.25 85 ARG A N 1
ATOM 646 C CA . ARG A 1 85 ? -6.769 -7.814 3.880 1.00 97.25 85 ARG A CA 1
ATOM 647 C C . ARG A 1 85 ? -5.580 -7.206 3.143 1.00 97.25 85 ARG A C 1
ATOM 649 O O . ARG A 1 85 ? -4.997 -7.879 2.300 1.00 97.25 85 ARG A O 1
ATOM 656 N N . VAL A 1 86 ? -5.188 -5.976 3.472 1.00 97.12 86 VAL A N 1
ATOM 657 C CA . VAL A 1 86 ? -4.071 -5.272 2.816 1.00 97.12 86 VAL A CA 1
ATOM 658 C C . VAL A 1 86 ? -2.724 -5.974 3.041 1.00 97.12 86 VAL A C 1
ATOM 660 O O . VAL A 1 86 ? -1.875 -5.972 2.151 1.00 97.12 86 VAL A O 1
ATOM 663 N N . HIS A 1 87 ? -2.532 -6.641 4.181 1.00 95.38 87 HIS A N 1
ATOM 664 C CA . HIS A 1 87 ? -1.328 -7.444 4.439 1.00 95.38 87 HIS A CA 1
ATOM 665 C C . HIS A 1 87 ? -1.301 -8.776 3.672 1.00 95.38 87 HIS A C 1
ATOM 667 O O . HIS A 1 87 ? -0.258 -9.422 3.604 1.00 95.38 87 HIS A O 1
ATOM 673 N N . SER A 1 88 ? -2.420 -9.208 3.086 1.00 97.69 88 SER A N 1
ATOM 674 C CA . SER A 1 88 ? -2.497 -10.511 2.426 1.00 97.69 88 SER A CA 1
ATOM 675 C C . SER A 1 88 ? -1.751 -10.554 1.088 1.00 97.69 88 SER A C 1
ATOM 677 O O . SER A 1 88 ? -1.718 -9.584 0.325 1.00 97.69 88 SER A O 1
ATOM 679 N N . ALA A 1 89 ? -1.232 -11.734 0.744 1.00 97.38 89 ALA A N 1
ATOM 680 C CA . ALA A 1 89 ? -0.681 -11.997 -0.585 1.00 97.38 89 ALA A CA 1
ATOM 681 C C . ALA A 1 89 ? -1.739 -11.841 -1.694 1.00 97.38 89 ALA A C 1
ATOM 683 O O . ALA A 1 89 ? -1.421 -11.397 -2.794 1.00 97.38 89 ALA A O 1
ATOM 684 N N . ALA A 1 90 ? -3.010 -12.137 -1.398 1.00 98.25 90 ALA A N 1
ATOM 685 C CA . ALA A 1 90 ? -4.114 -11.958 -2.339 1.00 98.25 90 ALA A CA 1
ATOM 686 C C . ALA A 1 90 ? -4.312 -10.482 -2.718 1.00 98.25 90 ALA A C 1
ATOM 688 O O . ALA A 1 90 ? -4.503 -10.166 -3.891 1.00 98.25 90 ALA A O 1
ATOM 689 N N . TYR A 1 91 ? -4.200 -9.567 -1.748 1.00 98.25 91 TYR A N 1
ATOM 690 C CA . TYR A 1 91 ? -4.215 -8.133 -2.032 1.00 98.25 91 TYR A CA 1
ATOM 691 C C . TYR A 1 91 ? -3.068 -7.746 -2.957 1.00 98.25 91 TYR A C 1
ATOM 693 O O . TYR A 1 91 ? -3.289 -7.077 -3.962 1.00 98.25 91 TYR A O 1
ATOM 701 N N . ARG A 1 92 ? -1.856 -8.230 -2.663 1.00 98.19 92 ARG A N 1
ATOM 702 C CA . ARG A 1 92 ? -0.672 -7.951 -3.475 1.00 98.19 92 ARG A CA 1
ATOM 703 C C . ARG A 1 92 ? -0.788 -8.463 -4.909 1.00 98.19 92 ARG A C 1
ATOM 705 O O . ARG A 1 92 ? -0.395 -7.752 -5.835 1.00 98.19 92 ARG A O 1
ATOM 712 N N . ALA A 1 93 ? -1.328 -9.665 -5.091 1.00 98.12 93 ALA A N 1
ATOM 713 C CA . ALA A 1 93 ? -1.604 -10.238 -6.405 1.00 98.12 93 ALA A CA 1
ATOM 714 C C . ALA A 1 93 ? -2.660 -9.417 -7.162 1.00 98.12 93 ALA A C 1
ATOM 716 O O . ALA A 1 93 ? -2.496 -9.144 -8.347 1.00 98.12 93 ALA A O 1
ATOM 717 N N . GLY A 1 94 ? -3.690 -8.932 -6.462 1.00 98.19 94 GLY A N 1
ATOM 718 C CA . GLY A 1 94 ? -4.721 -8.060 -7.029 1.00 98.19 94 GLY A CA 1
ATOM 719 C C . GLY A 1 94 ? -4.232 -6.670 -7.459 1.00 98.19 94 GLY A C 1
ATOM 720 O O . GLY A 1 94 ? -4.964 -5.964 -8.145 1.00 98.19 94 GLY A O 1
ATOM 721 N N . LEU A 1 95 ? -3.013 -6.262 -7.084 1.00 98.25 95 LEU A N 1
ATOM 722 C CA . LEU A 1 95 ? -2.415 -5.002 -7.543 1.00 98.25 95 LEU A CA 1
ATOM 723 C C . LEU A 1 95 ? -1.771 -5.108 -8.934 1.00 98.25 95 LEU A C 1
ATOM 725 O O . LEU A 1 95 ? -1.431 -4.073 -9.516 1.00 98.25 95 LEU A O 1
ATOM 729 N N . VAL A 1 96 ? -1.587 -6.318 -9.472 1.00 98.25 96 VAL A N 1
ATOM 730 C CA . VAL A 1 96 ? -1.035 -6.513 -10.819 1.00 98.25 96 VAL A CA 1
ATOM 731 C C . VAL A 1 96 ? -1.986 -5.909 -11.856 1.00 98.25 96 VAL A C 1
ATOM 733 O O . VAL A 1 96 ? -3.191 -6.137 -11.823 1.00 98.25 96 VAL A O 1
ATOM 736 N N . GLY A 1 97 ? -1.440 -5.096 -12.758 1.00 97.25 97 GLY A N 1
ATOM 737 C CA . GLY A 1 97 ? -2.191 -4.274 -13.712 1.00 97.25 97 GLY A CA 1
ATOM 738 C C . GLY A 1 97 ? -2.475 -2.843 -13.233 1.00 97.25 97 GLY A C 1
ATOM 739 O O . GLY A 1 97 ? -2.912 -2.013 -14.025 1.00 97.25 97 GLY A O 1
ATOM 740 N N . THR A 1 98 ? -2.193 -2.510 -11.968 1.00 97.75 98 THR A N 1
ATOM 741 C CA . THR A 1 98 ? -2.276 -1.124 -11.466 1.00 97.75 98 THR A CA 1
ATOM 742 C C . THR A 1 98 ? -0.945 -0.381 -11.621 1.00 97.75 98 THR A C 1
ATOM 744 O O . THR A 1 98 ? 0.091 -0.985 -11.891 1.00 97.75 98 THR A O 1
ATOM 747 N N . ILE A 1 99 ? -0.952 0.938 -11.399 1.00 96.94 99 ILE A N 1
ATOM 748 C CA . ILE A 1 99 ? 0.242 1.803 -11.482 1.00 96.94 99 ILE A CA 1
ATOM 749 C C . ILE A 1 99 ? 1.242 1.636 -10.317 1.00 96.94 99 ILE A C 1
ATOM 751 O O . ILE A 1 99 ? 2.357 2.169 -10.382 1.00 96.94 99 ILE A O 1
ATOM 755 N N . GLY A 1 100 ? 0.850 0.943 -9.242 1.00 97.31 100 GLY A N 1
ATOM 756 C CA . GLY A 1 100 ? 1.637 0.820 -8.012 1.00 97.31 100 GLY A CA 1
ATOM 757 C C . GLY A 1 100 ? 1.892 2.153 -7.299 1.00 97.31 100 GLY A C 1
ATOM 758 O O . GLY A 1 100 ? 1.126 3.108 -7.422 1.00 97.31 100 GLY A O 1
ATOM 759 N N . LEU A 1 101 ? 2.978 2.210 -6.533 1.00 97.88 101 LEU A N 1
ATOM 760 C CA . LEU A 1 101 ? 3.470 3.411 -5.861 1.00 97.88 101 LEU A CA 1
ATOM 761 C C . LEU A 1 101 ? 4.958 3.578 -6.166 1.00 97.88 101 LEU A C 1
ATOM 763 O O . LEU A 1 101 ? 5.654 2.587 -6.346 1.00 97.88 101 LEU A O 1
ATOM 767 N N . GLN A 1 102 ? 5.450 4.815 -6.219 1.00 96.75 102 GLN A N 1
ATOM 768 C CA . GLN A 1 102 ? 6.887 5.059 -6.325 1.00 96.75 102 GLN A CA 1
ATOM 769 C C . GLN A 1 102 ? 7.597 4.497 -5.080 1.00 96.75 102 GLN A C 1
ATOM 771 O O . GLN A 1 102 ? 7.273 4.936 -3.973 1.00 96.75 102 GLN A O 1
ATOM 776 N N . PRO A 1 103 ? 8.545 3.555 -5.226 1.00 94.94 103 PRO A N 1
ATOM 777 C CA . PRO A 1 103 ? 9.423 3.179 -4.134 1.00 94.94 103 PRO A CA 1
ATOM 778 C C . PRO A 1 103 ? 10.274 4.396 -3.780 1.00 94.94 103 PRO A C 1
ATOM 780 O O . PRO A 1 103 ? 10.877 5.010 -4.662 1.00 94.94 103 PRO A O 1
ATOM 783 N N . LEU A 1 104 ? 10.261 4.763 -2.505 1.00 88.50 104 LEU A N 1
ATOM 784 C CA . LEU A 1 104 ? 11.236 5.685 -1.952 1.00 88.50 104 LEU A CA 1
ATOM 785 C C . LEU A 1 104 ? 12.393 4.809 -1.484 1.00 88.50 104 LEU A C 1
ATOM 787 O O . LEU A 1 104 ? 12.166 3.851 -0.742 1.00 88.50 104 LEU A O 1
ATOM 791 N N . GLU A 1 105 ? 13.589 5.080 -1.988 1.00 76.81 105 GLU A N 1
ATOM 792 C CA . GLU A 1 105 ? 14.803 4.546 -1.384 1.00 76.81 105 GLU A CA 1
ATOM 793 C C . GLU A 1 105 ? 14.893 5.161 0.021 1.00 76.81 105 GLU A C 1
ATOM 795 O O . GLU A 1 105 ? 14.610 6.351 0.190 1.00 76.81 105 GLU A O 1
ATOM 800 N N . GLU A 1 106 ? 15.184 4.354 1.045 1.00 58.59 106 GLU A N 1
ATOM 801 C CA . GLU A 1 106 ? 15.656 4.931 2.302 1.00 58.59 106 GLU A CA 1
ATOM 802 C C . GLU A 1 106 ? 17.028 5.516 1.970 1.00 58.59 106 GLU A C 1
ATOM 804 O O . GLU A 1 106 ? 17.987 4.771 1.793 1.00 58.59 106 GLU A O 1
ATOM 809 N N . GLU A 1 107 ? 17.097 6.831 1.756 1.00 46.69 107 GLU A N 1
ATOM 810 C CA . GLU A 1 107 ? 18.379 7.531 1.774 1.00 46.69 107 GLU A CA 1
ATOM 811 C C . GLU A 1 107 ? 19.037 7.187 3.113 1.00 46.69 107 GLU A C 1
ATOM 813 O O . GLU A 1 107 ? 18.410 7.384 4.156 1.00 46.69 107 GLU A O 1
ATOM 818 N N . ASP A 1 108 ? 20.241 6.609 3.060 1.00 43.22 108 ASP A N 1
ATOM 819 C CA . ASP A 1 108 ? 21.057 6.269 4.225 1.00 43.22 108 ASP A CA 1
ATOM 820 C C . ASP A 1 108 ? 20.976 7.398 5.270 1.00 43.22 108 ASP A C 1
ATOM 822 O O . ASP A 1 108 ? 21.449 8.515 5.034 1.00 43.22 108 ASP A O 1
ATOM 826 N N . ALA A 1 109 ? 20.319 7.104 6.396 1.00 35.78 109 ALA A N 1
ATOM 827 C CA . ALA A 1 109 ? 20.202 7.982 7.558 1.00 35.78 109 ALA A CA 1
ATOM 828 C C . ALA A 1 109 ? 21.444 7.900 8.452 1.00 35.78 109 ALA A C 1
ATOM 830 O O . ALA A 1 109 ? 21.981 6.780 8.625 1.00 35.78 109 ALA A O 1
#